Protein AF-A0A7G9BHZ6-F1 (afdb_monomer_lite)

Radius of gyration: 10.65 Å; chains: 1; bounding box: 24×20×26 Å

pLDDT: mean 91.35, std 9.6, range [52.59, 98.06]

Foldseek 3Di:
DPLVVLVVLVVLCVVVVHDCCRSCVLLVHHSVVSVCCSVVNDPDDPSSLVSCCVRVVPDNVVSVVRD

Structure (mmCIF, N/CA/C/O backbone):
data_AF-A0A7G9BHZ6-F1
#
_entry.id   AF-A0A7G9BHZ6-F1
#
loop_
_atom_site.group_PDB
_atom_site.id
_atom_site.type_symbol
_atom_site.label_atom_id
_atom_site.label_alt_id
_atom_site.label_comp_id
_atom_site.label_asym_id
_atom_site.label_entity_id
_atom_site.label_seq_id
_atom_site.pdbx_PDB_ins_code
_atom_site.Cartn_x
_atom_site.Cartn_y
_atom_site.Cartn_z
_atom_site.occupancy
_atom_site.B_iso_or_equiv
_atom_site.auth_seq_id
_atom_site.auth_comp_id
_atom_site.auth_asym_id
_atom_site.auth_atom_id
_atom_site.pdbx_PDB_model_num
ATOM 1 N N . MET A 1 1 ? 11.865 4.458 -6.411 1.00 54.25 1 MET A N 1
ATOM 2 C CA . MET A 1 1 ? 10.491 4.096 -6.818 1.00 54.25 1 MET A CA 1
ATOM 3 C C . MET A 1 1 ? 9.888 5.245 -7.590 1.00 54.25 1 MET A C 1
ATOM 5 O O . MET A 1 1 ? 10.065 6.377 -7.141 1.00 54.25 1 MET A O 1
ATOM 9 N N . PRO A 1 2 ? 9.217 5.023 -8.729 1.00 52.59 2 PRO A N 1
ATOM 10 C CA . PRO A 1 2 ? 8.593 6.135 -9.408 1.00 52.59 2 PRO A CA 1
ATOM 11 C C . PRO A 1 2 ? 7.468 6.638 -8.505 1.00 52.59 2 PRO A C 1
ATOM 13 O O . PRO A 1 2 ? 6.621 5.875 -8.048 1.00 52.59 2 PRO A O 1
ATOM 16 N N . VAL A 1 3 ? 7.474 7.947 -8.277 1.00 60.94 3 VAL A N 1
ATOM 17 C CA . VAL A 1 3 ? 6.468 8.751 -7.562 1.00 60.94 3 VAL A CA 1
ATOM 18 C C . VAL A 1 3 ? 5.019 8.410 -7.977 1.00 60.94 3 VAL A C 1
ATOM 20 O O . VAL A 1 3 ? 4.07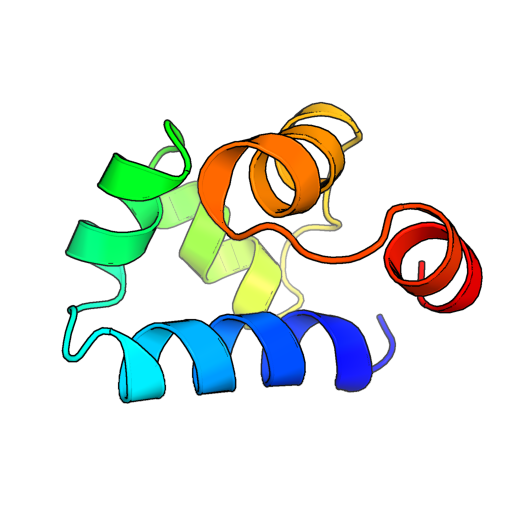5 8.708 -7.261 1.00 60.94 3 VAL A O 1
ATOM 23 N N . MET A 1 4 ? 4.841 7.723 -9.109 1.00 77.94 4 MET A N 1
ATOM 24 C CA . MET A 1 4 ? 3.576 7.270 -9.681 1.00 77.94 4 MET A CA 1
ATOM 25 C C . MET A 1 4 ? 2.790 6.273 -8.814 1.00 77.94 4 MET A C 1
ATOM 27 O O . MET A 1 4 ? 1.605 6.503 -8.597 1.00 77.94 4 MET A O 1
ATOM 31 N N . LEU A 1 5 ? 3.384 5.174 -8.319 1.00 83.75 5 LEU A N 1
ATOM 32 C CA . LEU A 1 5 ? 2.585 4.148 -7.620 1.00 83.75 5 LEU A CA 1
ATOM 33 C C . LEU A 1 5 ? 2.126 4.635 -6.239 1.00 83.75 5 LEU A C 1
ATOM 35 O O . LEU A 1 5 ? 0.971 4.440 -5.870 1.00 83.75 5 LEU A O 1
ATOM 39 N N . SER A 1 6 ? 3.003 5.315 -5.495 1.00 88.25 6 SER A N 1
ATOM 40 C CA . SER A 1 6 ? 2.632 5.954 -4.230 1.00 88.25 6 SER A CA 1
ATOM 41 C C . SER A 1 6 ? 1.586 7.050 -4.438 1.00 88.25 6 SER A C 1
ATOM 43 O O . SER A 1 6 ? 0.611 7.075 -3.694 1.00 88.25 6 SER A O 1
ATOM 45 N N . ALA A 1 7 ? 1.711 7.878 -5.483 1.00 89.44 7 ALA A N 1
ATOM 46 C CA . ALA A 1 7 ? 0.700 8.884 -5.819 1.00 89.44 7 ALA A CA 1
ATOM 47 C C . ALA A 1 7 ? -0.671 8.264 -6.134 1.00 89.44 7 ALA A C 1
ATOM 49 O O . ALA A 1 7 ? -1.689 8.788 -5.698 1.00 89.44 7 ALA A O 1
ATOM 50 N N . VAL A 1 8 ? -0.721 7.122 -6.829 1.00 91.25 8 VAL A N 1
ATOM 51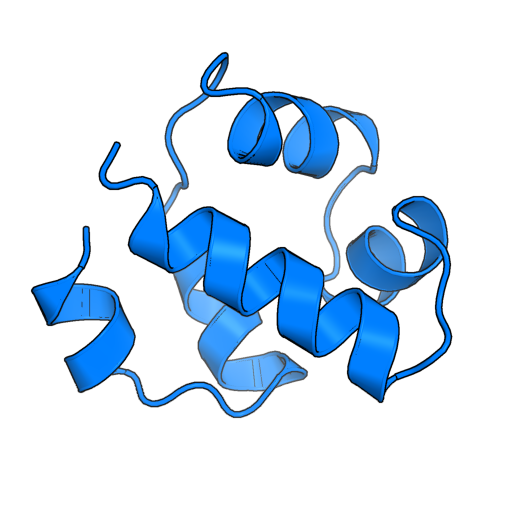 C CA . VAL A 1 8 ? -1.985 6.405 -7.086 1.00 91.25 8 VAL A CA 1
ATOM 52 C C . VAL A 1 8 ? -2.610 5.904 -5.784 1.00 91.25 8 VAL A C 1
ATOM 54 O O . VAL A 1 8 ? -3.821 6.008 -5.593 1.00 91.25 8 VAL A O 1
ATOM 57 N N . VAL A 1 9 ? -1.793 5.386 -4.865 1.00 92.75 9 VAL A N 1
ATOM 58 C CA . VAL A 1 9 ? -2.260 4.934 -3.548 1.00 92.75 9 VAL A CA 1
ATOM 59 C C . VAL A 1 9 ? -2.763 6.111 -2.705 1.00 92.75 9 VAL A C 1
ATOM 61 O O . VAL A 1 9 ? -3.788 5.980 -2.034 1.00 92.75 9 VAL A O 1
ATOM 64 N N . GLU A 1 10 ? -2.097 7.266 -2.755 1.00 92.94 10 GLU A N 1
ATOM 65 C CA . GLU A 1 10 ? -2.557 8.481 -2.076 1.00 92.94 10 GLU A CA 1
ATOM 66 C C . GLU A 1 10 ? -3.840 9.048 -2.686 1.00 92.94 10 GLU A C 1
ATOM 68 O O . GLU A 1 10 ? -4.770 9.350 -1.941 1.00 92.94 10 GLU A O 1
ATOM 73 N N . ALA A 1 11 ? -3.957 9.086 -4.013 1.00 93.62 11 ALA A N 1
ATOM 74 C CA . ALA A 1 11 ? -5.190 9.488 -4.684 1.00 93.62 11 ALA A CA 1
ATOM 75 C C . ALA A 1 11 ? -6.364 8.575 -4.292 1.00 93.62 11 ALA A C 1
ATOM 77 O O . ALA A 1 11 ? -7.447 9.057 -3.972 1.00 93.62 11 ALA A O 1
ATOM 78 N N . LYS A 1 12 ? -6.142 7.254 -4.215 1.00 93.94 12 LYS A N 1
ATOM 79 C CA . LYS A 1 12 ? -7.163 6.302 -3.748 1.00 93.94 12 LYS A CA 1
ATOM 80 C C . LYS A 1 12 ? -7.544 6.511 -2.286 1.00 93.94 12 LYS A C 1
ATOM 82 O O . LYS A 1 12 ? -8.710 6.365 -1.933 1.00 93.94 12 LYS A O 1
ATOM 87 N N . LYS A 1 13 ? -6.584 6.860 -1.425 1.00 95.62 13 LYS A N 1
ATOM 88 C CA . LYS A 1 13 ? -6.851 7.219 -0.024 1.00 95.62 13 LYS A CA 1
ATOM 89 C C . LYS A 1 13 ? -7.825 8.402 0.061 1.00 95.62 13 LYS A C 1
ATOM 91 O O . LYS A 1 13 ? -8.760 8.358 0.858 1.00 95.62 13 LYS A O 1
ATOM 96 N N . GLU A 1 14 ? -7.579 9.439 -0.739 1.00 96.38 14 GLU A N 1
ATOM 97 C CA . GLU A 1 14 ? -8.397 10.654 -0.793 1.00 96.38 14 GLU A CA 1
ATOM 98 C C . GLU A 1 14 ? -9.780 10.385 -1.394 1.00 96.38 14 GLU A C 1
ATOM 100 O O . GLU A 1 14 ? -10.777 10.755 -0.781 1.00 96.38 14 GLU A O 1
ATOM 105 N N . GLU A 1 15 ? -9.853 9.660 -2.515 1.00 95.44 15 GLU A N 1
ATOM 106 C CA . GLU A 1 15 ? -11.105 9.234 -3.164 1.00 95.44 15 GLU A CA 1
ATOM 107 C C . GLU A 1 15 ? -12.015 8.448 -2.208 1.00 95.44 15 GLU A C 1
ATOM 109 O O . GLU A 1 15 ? -13.227 8.646 -2.186 1.00 95.44 15 GLU A O 1
ATOM 114 N N . LEU A 1 16 ? -11.428 7.579 -1.379 1.00 95.56 16 LEU A N 1
ATOM 115 C CA . LEU A 1 16 ? -12.153 6.783 -0.387 1.00 95.56 16 LEU A CA 1
ATOM 116 C C . LEU A 1 16 ? -12.469 7.552 0.907 1.00 95.56 16 LEU A C 1
ATOM 118 O O . LEU A 1 16 ? -13.185 7.027 1.759 1.00 95.56 16 LEU A O 1
ATOM 122 N N . GLY A 1 17 ? -11.914 8.753 1.103 1.00 97.31 17 GLY A N 1
ATOM 123 C CA . GLY A 1 17 ? -12.099 9.540 2.326 1.00 97.31 17 GLY A CA 1
ATOM 124 C C . GLY A 1 17 ? -11.553 8.865 3.591 1.00 97.31 17 GLY A C 1
ATOM 125 O O . GLY A 1 17 ? -12.076 9.079 4.686 1.00 97.31 17 GLY A O 1
ATOM 126 N N . VAL A 1 18 ? -10.520 8.024 3.468 1.00 97.44 18 VAL A N 1
ATOM 127 C CA . VAL A 1 18 ? -9.966 7.251 4.593 1.00 97.44 18 VAL A CA 1
ATOM 128 C C . VAL A 1 18 ? -8.640 7.818 5.092 1.00 97.44 18 VAL A C 1
ATOM 130 O O . VAL A 1 18 ? -7.867 8.438 4.369 1.00 97.44 18 VAL A O 1
ATOM 133 N N . THR A 1 19 ? -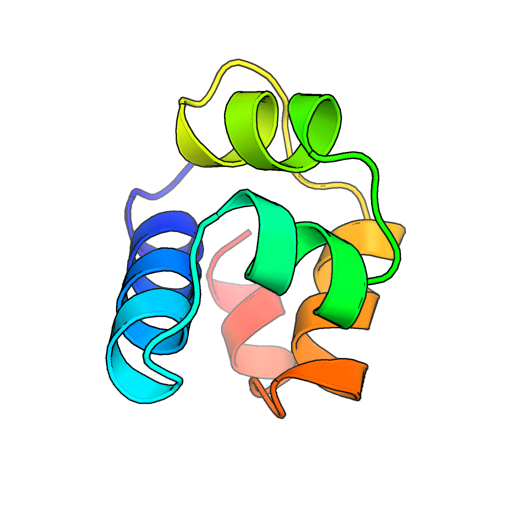8.312 7.551 6.355 1.00 97.62 19 THR A N 1
ATOM 134 C CA . THR A 1 19 ? -6.955 7.810 6.859 1.00 97.62 19 THR A CA 1
ATOM 135 C C . THR A 1 19 ? -5.963 6.806 6.268 1.00 97.62 19 THR A C 1
ATOM 137 O O . THR A 1 19 ? -6.342 5.710 5.856 1.00 97.62 19 THR A O 1
ATOM 140 N N . GLN A 1 20 ? -4.662 7.104 6.317 1.00 96.06 20 GLN A N 1
ATOM 141 C CA . GLN A 1 20 ? -3.631 6.135 5.920 1.00 96.06 20 GLN A CA 1
ATOM 142 C C . GLN A 1 20 ? -3.705 4.836 6.745 1.00 96.06 20 GLN A C 1
ATOM 144 O O . GLN A 1 20 ? -3.486 3.749 6.218 1.00 96.06 20 GLN A O 1
ATOM 149 N N . LYS A 1 21 ? -4.074 4.924 8.032 1.00 97.44 21 LYS A N 1
ATOM 150 C CA . LYS A 1 21 ? -4.334 3.743 8.871 1.00 97.44 21 LYS A CA 1
ATOM 151 C C . LYS A 1 21 ? -5.539 2.948 8.358 1.00 97.44 21 LYS A C 1
ATOM 153 O O . LYS A 1 21 ? -5.465 1.727 8.298 1.00 97.44 21 LYS A O 1
ATOM 158 N N . GLY A 1 22 ? -6.616 3.631 7.971 1.00 97.94 22 GLY A N 1
ATOM 159 C CA . GLY A 1 22 ? -7.793 3.006 7.363 1.00 97.94 22 GLY A CA 1
ATOM 160 C C . GLY A 1 22 ? -7.461 2.302 6.048 1.00 97.94 22 GLY A C 1
ATOM 161 O O . GLY A 1 22 ? -7.835 1.148 5.861 1.00 97.94 22 GLY A O 1
ATOM 162 N N . LEU A 1 23 ? -6.670 2.943 5.185 1.00 97.94 23 LEU A N 1
ATOM 163 C CA . LEU A 1 23 ? -6.202 2.330 3.945 1.00 97.94 23 LEU A CA 1
ATOM 164 C C . LEU A 1 23 ? -5.339 1.089 4.205 1.00 97.94 23 LEU A C 1
ATOM 166 O O . LEU A 1 23 ? -5.505 0.076 3.533 1.00 97.94 23 LEU A O 1
ATOM 170 N N . ALA A 1 24 ? -4.458 1.128 5.209 1.00 97.75 24 ALA A N 1
ATOM 171 C CA . ALA A 1 24 ? -3.674 -0.042 5.601 1.00 97.75 24 ALA A CA 1
ATOM 172 C C . ALA A 1 24 ? -4.574 -1.223 6.007 1.00 97.75 24 ALA A C 1
ATOM 174 O O . ALA A 1 24 ? -4.324 -2.351 5.583 1.00 97.75 24 ALA A O 1
ATOM 175 N N . SER A 1 25 ? -5.658 -0.956 6.747 1.00 98.06 25 SER A N 1
ATOM 176 C CA . SER A 1 25 ? -6.665 -1.969 7.084 1.00 98.06 25 SER A CA 1
ATOM 177 C C . SER A 1 25 ? -7.365 -2.536 5.844 1.00 98.06 25 SER A C 1
ATOM 179 O O . SER A 1 25 ? -7.501 -3.751 5.741 1.00 98.06 25 SER A O 1
ATOM 181 N N . ILE A 1 26 ? -7.755 -1.691 4.879 1.00 97.38 26 ILE A N 1
ATOM 182 C CA . ILE A 1 26 ? -8.367 -2.124 3.604 1.00 97.38 26 ILE A CA 1
ATOM 183 C C . ILE A 1 26 ? -7.416 -3.042 2.824 1.00 97.38 26 ILE A C 1
ATOM 185 O O . ILE A 1 26 ? -7.821 -4.086 2.312 1.00 97.38 26 ILE A O 1
ATOM 189 N N . LEU A 1 27 ? -6.136 -2.672 2.774 1.00 96.88 27 LEU A N 1
ATOM 190 C CA . LEU A 1 27 ? -5.085 -3.423 2.089 1.00 96.88 27 LEU A CA 1
ATOM 191 C C . LEU A 1 27 ? -4.632 -4.678 2.850 1.00 96.88 27 LEU A C 1
ATOM 193 O O . LEU A 1 27 ? -3.848 -5.455 2.306 1.00 96.88 27 LEU A O 1
ATOM 197 N N . GLY A 1 28 ? -5.092 -4.883 4.089 1.00 97.12 28 GLY A N 1
ATOM 198 C CA . GLY A 1 28 ? -4.694 -6.013 4.928 1.00 97.12 28 GLY A CA 1
ATOM 199 C C . GLY A 1 28 ? -3.218 -5.981 5.339 1.00 97.12 28 GLY A C 1
ATOM 200 O O . GLY A 1 28 ? -2.597 -7.031 5.488 1.00 97.12 28 GLY A O 1
ATOM 201 N N . ILE A 1 29 ? -2.631 -4.790 5.492 1.00 96.50 29 ILE A N 1
ATOM 202 C CA . ILE A 1 29 ? -1.219 -4.606 5.857 1.00 96.50 29 ILE A CA 1
ATOM 203 C C . ILE A 1 29 ? -1.074 -3.745 7.112 1.00 96.50 29 ILE A C 1
ATOM 205 O O . ILE A 1 29 ? -1.946 -2.958 7.469 1.00 96.50 29 ILE A O 1
ATOM 209 N N . GLY A 1 30 ? 0.077 -3.844 7.778 1.00 97.19 30 GLY A N 1
ATOM 210 C CA . GLY A 1 30 ? 0.391 -2.957 8.896 1.00 97.19 30 GLY A CA 1
ATOM 211 C C . GLY A 1 30 ? 0.546 -1.499 8.446 1.00 97.19 30 GLY A C 1
ATOM 212 O O . GLY A 1 30 ? 1.243 -1.216 7.470 1.00 97.19 30 GLY A O 1
ATOM 213 N N . ALA A 1 31 ? -0.021 -0.557 9.205 1.00 96.69 31 ALA A N 1
ATOM 214 C CA . ALA A 1 31 ? 0.157 0.879 8.964 1.00 96.69 31 ALA A CA 1
ATOM 215 C C . ALA A 1 31 ? 1.639 1.324 8.879 1.00 96.69 31 ALA A C 1
ATOM 217 O O . ALA A 1 31 ? 1.948 2.143 8.008 1.00 96.69 31 ALA A O 1
ATOM 218 N N . PRO A 1 32 ? 2.585 0.764 9.674 1.00 97.50 32 PRO A N 1
ATOM 219 C CA . PRO A 1 32 ? 4.009 1.055 9.502 1.00 97.50 32 PRO A CA 1
ATOM 220 C C . PRO A 1 32 ? 4.545 0.624 8.133 1.00 97.50 32 PRO A C 1
ATOM 222 O O . PRO A 1 32 ? 5.284 1.382 7.510 1.00 97.50 32 PRO A O 1
ATOM 225 N N . LYS A 1 33 ? 4.128 -0.551 7.631 1.00 96.06 33 LYS A N 1
ATOM 226 C CA . LYS A 1 33 ? 4.527 -1.057 6.307 1.00 96.06 33 LYS A CA 1
ATOM 227 C C . LYS A 1 33 ? 4.060 -0.105 5.207 1.00 96.06 33 LYS A C 1
ATOM 229 O O . LYS A 1 33 ? 4.871 0.285 4.375 1.00 96.06 33 LYS A O 1
ATOM 234 N N . LEU A 1 34 ? 2.791 0.311 5.239 1.00 96.44 34 LEU A N 1
ATOM 235 C CA . LEU A 1 34 ? 2.258 1.275 4.270 1.00 96.44 34 LEU A CA 1
ATOM 236 C C . LEU A 1 34 ? 3.028 2.602 4.315 1.00 96.44 34 LEU A C 1
ATOM 238 O O . LEU A 1 34 ? 3.426 3.114 3.277 1.00 96.44 34 LEU A O 1
ATOM 242 N N . SER A 1 35 ? 3.292 3.129 5.514 1.00 95.69 35 SER A N 1
ATOM 243 C CA . SER A 1 35 ? 4.047 4.377 5.681 1.00 95.69 35 SER A CA 1
ATOM 244 C C . SER A 1 35 ? 5.461 4.291 5.110 1.00 95.69 35 SER A C 1
ATOM 246 O O . SER A 1 35 ? 5.908 5.205 4.423 1.00 95.69 35 SER A O 1
ATOM 248 N N . GLN A 1 36 ? 6.172 3.191 5.359 1.00 95.56 36 GLN A N 1
ATOM 249 C CA . GLN A 1 36 ? 7.513 3.003 4.812 1.00 95.56 36 GLN A CA 1
ATOM 250 C C . GLN A 1 36 ? 7.504 2.933 3.282 1.00 95.56 36 GLN A C 1
ATOM 252 O O . GLN A 1 36 ? 8.403 3.499 2.668 1.00 95.56 36 GLN A O 1
ATOM 257 N N . ILE A 1 37 ? 6.489 2.300 2.682 1.00 93.50 37 ILE A N 1
ATOM 258 C CA . ILE A 1 37 ? 6.334 2.231 1.222 1.00 93.50 37 ILE A CA 1
ATOM 259 C C . ILE A 1 37 ? 6.069 3.619 0.633 1.00 93.50 37 ILE A C 1
ATOM 261 O O . ILE A 1 37 ? 6.799 4.054 -0.253 1.00 93.50 37 ILE A O 1
ATOM 265 N N . LEU A 1 38 ? 5.085 4.353 1.164 1.00 92.25 38 LEU A N 1
ATOM 266 C CA . LEU A 1 38 ? 4.726 5.685 0.656 1.00 92.25 38 LEU A CA 1
ATOM 267 C C . LEU A 1 38 ? 5.872 6.698 0.779 1.00 92.25 38 LEU A C 1
ATOM 269 O O . LEU A 1 38 ? 6.054 7.531 -0.101 1.00 92.25 38 LEU A O 1
ATOM 273 N N . ASN A 1 39 ? 6.686 6.585 1.831 1.00 92.44 39 ASN A N 1
ATOM 274 C CA . ASN A 1 39 ? 7.838 7.462 2.062 1.00 92.44 39 ASN A CA 1
ATOM 275 C C . ASN A 1 39 ? 9.137 6.978 1.398 1.00 92.44 39 ASN A C 1
ATOM 277 O O . ASN A 1 39 ? 10.206 7.511 1.690 1.00 92.44 39 ASN A O 1
ATOM 281 N N . GLY A 1 40 ? 9.091 5.928 0.577 1.00 90.19 40 GLY A N 1
A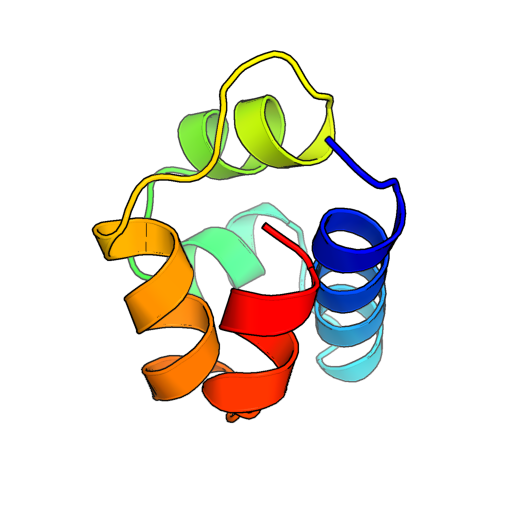TOM 282 C CA . GLY A 1 40 ? 10.274 5.430 -0.123 1.00 90.19 40 GLY A CA 1
ATOM 283 C C . GLY A 1 40 ? 11.292 4.680 0.746 1.00 90.19 40 GLY A C 1
ATOM 284 O O . GLY A 1 40 ? 12.368 4.344 0.270 1.00 90.19 40 GLY A O 1
ATOM 285 N N . LYS A 1 41 ? 10.976 4.410 2.019 1.00 92.44 41 LYS A N 1
ATOM 286 C CA . LYS A 1 41 ? 11.859 3.718 2.978 1.00 92.44 41 LYS A CA 1
ATOM 287 C C . LYS A 1 41 ? 11.830 2.195 2.836 1.00 92.44 41 LYS A C 1
ATOM 289 O O . LYS A 1 41 ? 12.651 1.513 3.445 1.00 92.44 41 LYS A O 1
ATOM 294 N N . ARG A 1 42 ? 10.850 1.658 2.109 1.00 92.56 42 ARG A N 1
ATOM 295 C CA . ARG A 1 42 ? 10.687 0.228 1.840 1.00 92.56 42 ARG A CA 1
ATOM 296 C C . ARG A 1 42 ? 10.099 0.036 0.452 1.00 92.56 42 ARG A C 1
ATOM 298 O O . ARG A 1 42 ? 9.084 0.651 0.148 1.00 92.56 42 ARG A O 1
ATOM 305 N N . ASP A 1 43 ? 10.671 -0.866 -0.333 1.00 91.06 43 ASP A N 1
ATOM 306 C CA . ASP A 1 43 ? 10.083 -1.226 -1.620 1.00 91.06 43 ASP A CA 1
ATOM 307 C C . ASP A 1 43 ? 8.795 -2.056 -1.443 1.00 91.06 43 ASP A C 1
ATOM 309 O O . ASP A 1 43 ? 8.689 -2.872 -0.513 1.00 91.06 43 ASP A O 1
ATOM 313 N N . PRO A 1 44 ? 7.785 -1.852 -2.305 1.00 91.81 44 PRO A N 1
ATOM 314 C CA . PRO A 1 44 ? 6.572 -2.645 -2.311 1.00 91.81 44 PRO A CA 1
ATOM 315 C C . PRO A 1 44 ? 6.884 -4.093 -2.695 1.00 91.81 44 PRO A C 1
ATOM 317 O O . PRO A 1 44 ? 7.525 -4.372 -3.702 1.00 91.81 44 PRO A O 1
ATOM 320 N N . ASP A 1 45 ? 6.391 -5.029 -1.887 1.00 93.25 45 ASP A N 1
ATOM 321 C CA . ASP A 1 45 ? 6.489 -6.457 -2.180 1.00 93.25 45 ASP A CA 1
ATOM 322 C C . ASP A 1 45 ? 5.289 -6.952 -2.996 1.00 93.25 45 ASP A C 1
ATOM 324 O O . ASP A 1 45 ? 4.243 -6.308 -3.074 1.00 93.25 45 ASP A O 1
ATOM 328 N N . VAL A 1 46 ? 5.409 -8.151 -3.569 1.00 93.56 46 VAL A N 1
ATOM 329 C CA . VAL A 1 46 ? 4.340 -8.783 -4.364 1.00 93.56 46 VAL A CA 1
ATOM 330 C C . VAL A 1 46 ? 3.020 -8.866 -3.588 1.00 93.56 46 VAL A C 1
ATOM 332 O O . VAL A 1 46 ? 1.951 -8.746 -4.179 1.00 93.56 46 VAL A O 1
ATOM 335 N N . GLY A 1 47 ? 3.071 -9.050 -2.264 1.00 94.94 47 GLY A N 1
ATOM 336 C CA . GLY A 1 47 ? 1.876 -9.071 -1.419 1.00 94.94 47 GLY A CA 1
ATOM 337 C C . GLY A 1 47 ? 1.149 -7.726 -1.400 1.00 94.94 47 GLY A C 1
ATOM 338 O O . GLY A 1 47 ? -0.070 -7.686 -1.546 1.00 94.94 47 GLY A O 1
ATOM 339 N N . PHE A 1 48 ? 1.895 -6.628 -1.273 1.00 95.19 48 PHE A N 1
ATOM 340 C CA . PHE A 1 48 ? 1.357 -5.275 -1.391 1.00 95.19 48 PHE A CA 1
ATOM 341 C C . PHE A 1 48 ? 0.785 -5.007 -2.787 1.00 95.19 48 PHE A C 1
ATOM 343 O O . PHE A 1 48 ? -0.346 -4.554 -2.909 1.00 95.19 48 PHE A O 1
ATOM 350 N N . LEU A 1 49 ? 1.520 -5.344 -3.849 1.00 94.31 49 LEU A N 1
ATOM 351 C CA . LEU A 1 49 ? 1.053 -5.133 -5.224 1.00 94.31 49 LEU A CA 1
ATOM 352 C C . LEU A 1 49 ? -0.239 -5.917 -5.515 1.00 94.31 49 LEU A C 1
ATOM 354 O O . LEU A 1 49 ? -1.183 -5.383 -6.094 1.00 94.31 49 LEU A O 1
ATOM 358 N N . LYS A 1 50 ? -0.333 -7.164 -5.037 1.00 95.38 50 LYS A N 1
ATOM 359 C CA . LYS A 1 50 ? -1.562 -7.966 -5.123 1.00 95.38 50 LYS A CA 1
ATOM 360 C C . LYS A 1 50 ? -2.727 -7.327 -4.374 1.00 95.38 50 LYS A C 1
ATOM 362 O O . LYS A 1 50 ? -3.847 -7.369 -4.879 1.00 95.38 50 LYS A O 1
ATOM 367 N N . SER A 1 51 ? -2.494 -6.735 -3.200 1.00 96.31 51 SER A N 1
ATOM 368 C CA . SER A 1 51 ? -3.576 -6.098 -2.447 1.00 96.31 51 SER A CA 1
ATOM 369 C C . SER A 1 51 ? -4.086 -4.827 -3.124 1.00 96.31 51 SER A C 1
ATOM 371 O O . SER A 1 51 ? -5.290 -4.589 -3.089 1.00 96.31 51 SER A O 1
ATOM 373 N N . LEU A 1 52 ? -3.235 -4.072 -3.827 1.00 95.12 52 LEU A N 1
ATOM 374 C CA . LEU A 1 52 ? -3.674 -2.944 -4.661 1.00 95.12 52 LEU A CA 1
ATOM 375 C C . LEU A 1 52 ? -4.682 -3.384 -5.730 1.00 95.12 52 LEU A C 1
ATOM 377 O O . LEU A 1 52 ? -5.755 -2.794 -5.849 1.00 95.12 52 LEU A O 1
ATOM 381 N N . HIS A 1 53 ? -4.378 -4.460 -6.455 1.00 95.50 53 HIS A N 1
ATOM 382 C CA . HIS A 1 53 ? -5.295 -5.005 -7.451 1.00 95.50 53 HIS A CA 1
ATOM 383 C C . HIS A 1 53 ? -6.584 -5.542 -6.812 1.00 95.50 53 HIS A C 1
ATOM 385 O O . HIS A 1 53 ? -7.687 -5.144 -7.174 1.00 95.50 53 HIS A O 1
ATOM 391 N N . GLN A 1 54 ? -6.454 -6.408 -5.806 1.00 96.62 54 GLN A N 1
ATOM 392 C CA . GLN A 1 54 ? -7.589 -7.134 -5.229 1.00 96.62 54 GLN A CA 1
ATOM 393 C C . GLN A 1 54 ? -8.516 -6.268 -4.368 1.00 96.62 54 GLN A C 1
ATOM 395 O O . GLN A 1 54 ? -9.688 -6.606 -4.219 1.00 96.62 54 GLN A O 1
ATOM 400 N N . LYS A 1 55 ? -7.996 -5.210 -3.734 1.00 96.31 55 LYS A N 1
ATOM 401 C CA . LYS A 1 55 ? -8.751 -4.387 -2.774 1.00 96.31 55 LYS A CA 1
ATOM 402 C C . LYS A 1 55 ? -9.119 -3.016 -3.314 1.00 96.31 55 LYS A C 1
ATOM 404 O O . LYS A 1 55 ? -10.143 -2.485 -2.902 1.00 96.31 55 LYS A O 1
ATOM 409 N N . LEU A 1 56 ? -8.305 -2.451 -4.205 1.00 94.00 56 LEU A N 1
ATOM 410 C CA . LEU A 1 56 ? -8.546 -1.125 -4.781 1.00 94.00 56 LEU A CA 1
ATOM 411 C C . LEU A 1 56 ? -8.928 -1.178 -6.265 1.00 94.00 56 LEU A C 1
ATOM 413 O O . LEU A 1 56 ? -9.198 -0.130 -6.847 1.00 94.00 56 LEU A O 1
ATOM 417 N N . GLY A 1 57 ? -8.945 -2.367 -6.881 1.00 93.06 57 GLY A N 1
ATOM 418 C CA . GLY A 1 57 ? -9.311 -2.540 -8.288 1.00 93.06 57 GLY A CA 1
ATOM 419 C C . GLY A 1 57 ? -8.316 -1.909 -9.261 1.00 93.06 57 GLY A C 1
ATOM 420 O O . GLY A 1 57 ? -8.680 -1.612 -10.395 1.00 93.06 57 GLY A O 1
ATOM 421 N N . ILE A 1 58 ? -7.077 -1.661 -8.825 1.00 92.69 58 ILE A N 1
ATOM 422 C CA . ILE A 1 58 ? -6.040 -1.088 -9.687 1.00 92.69 58 ILE A CA 1
ATOM 423 C C . ILE A 1 58 ? -5.640 -2.146 -10.717 1.00 92.69 58 ILE A C 1
ATOM 425 O O . ILE A 1 58 ? -5.401 -3.304 -10.366 1.00 92.69 58 ILE A O 1
ATOM 429 N N . ASP A 1 59 ? -5.584 -1.755 -11.988 1.00 92.75 59 ASP A N 1
ATOM 430 C CA . ASP A 1 59 ? -5.232 -2.668 -13.070 1.00 92.75 59 ASP A CA 1
ATOM 431 C C . ASP A 1 59 ? -3.848 -3.306 -12.847 1.00 92.75 59 ASP A C 1
ATOM 433 O O . ASP A 1 59 ? -2.883 -2.646 -12.455 1.00 92.75 59 ASP A O 1
ATOM 437 N N . GLY A 1 60 ? -3.765 -4.618 -13.071 1.00 90.75 60 GLY A N 1
ATOM 438 C CA . GLY A 1 60 ? -2.544 -5.383 -12.830 1.00 90.75 60 GLY A CA 1
ATOM 439 C C . GLY A 1 60 ? -1.414 -5.005 -13.785 1.00 90.75 60 GLY A C 1
ATOM 440 O O . GLY A 1 60 ? -0.267 -4.921 -13.352 1.00 90.75 60 GLY A O 1
ATOM 441 N N . ASN A 1 61 ? -1.727 -4.722 -15.053 1.00 91.12 61 ASN A N 1
ATOM 442 C CA . ASN A 1 61 ? -0.722 -4.296 -16.026 1.00 91.12 61 ASN A CA 1
ATOM 443 C C . ASN A 1 61 ? -0.209 -2.899 -15.678 1.00 91.12 61 ASN A C 1
ATOM 445 O O . ASN A 1 61 ? 0.999 -2.687 -15.664 1.00 91.12 61 ASN A O 1
ATOM 449 N N . PHE A 1 62 ? -1.099 -1.990 -15.268 1.00 89.62 62 PHE A N 1
ATOM 450 C CA . PHE A 1 62 ? -0.703 -0.681 -14.749 1.00 89.62 62 PHE A CA 1
ATOM 451 C C . PHE A 1 62 ? 0.273 -0.799 -13.571 1.00 89.62 62 PHE A C 1
ATOM 453 O O . PHE A 1 62 ? 1.256 -0.066 -13.512 1.00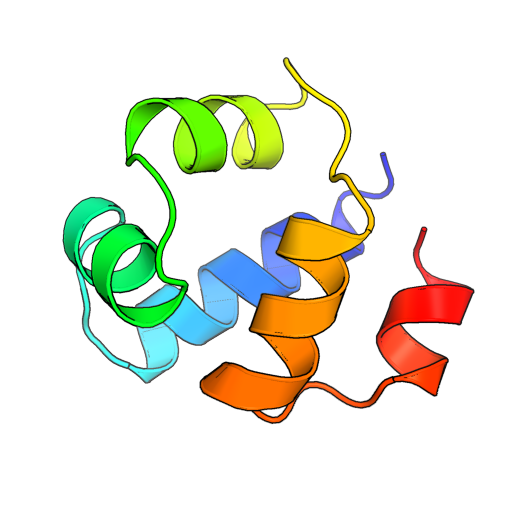 89.62 62 PHE A O 1
ATOM 460 N N . ILE A 1 63 ? 0.036 -1.724 -12.634 1.00 89.50 63 ILE A N 1
ATOM 461 C CA . ILE A 1 63 ? 0.965 -1.958 -11.521 1.00 89.50 63 ILE A CA 1
ATOM 462 C C . ILE A 1 63 ? 2.325 -2.430 -12.047 1.00 89.50 63 ILE A C 1
ATOM 464 O O . ILE A 1 63 ? 3.344 -1.892 -11.629 1.00 89.50 63 ILE A O 1
ATOM 468 N N . LEU A 1 64 ? 2.345 -3.398 -12.969 1.00 87.19 64 LEU A N 1
ATOM 469 C CA . LEU A 1 64 ? 3.576 -3.979 -13.517 1.00 87.19 64 LEU A CA 1
ATOM 470 C C . LEU A 1 64 ? 4.404 -2.990 -14.351 1.00 87.19 64 LEU A C 1
ATOM 472 O O . LEU A 1 64 ? 5.627 -3.052 -14.325 1.00 87.19 64 LEU A O 1
ATOM 476 N N . GLU A 1 65 ? 3.766 -2.057 -15.054 1.00 85.31 65 GLU A N 1
ATOM 477 C CA . GLU A 1 65 ? 4.449 -1.007 -15.825 1.00 85.31 65 GLU A CA 1
ATOM 478 C C . GLU A 1 65 ? 5.097 0.076 -14.948 1.00 85.31 65 GLU A C 1
ATOM 480 O O . GLU A 1 65 ? 5.889 0.888 -15.435 1.00 85.31 65 GLU A O 1
ATOM 485 N N . LYS A 1 66 ? 4.712 0.152 -13.668 1.00 72.56 6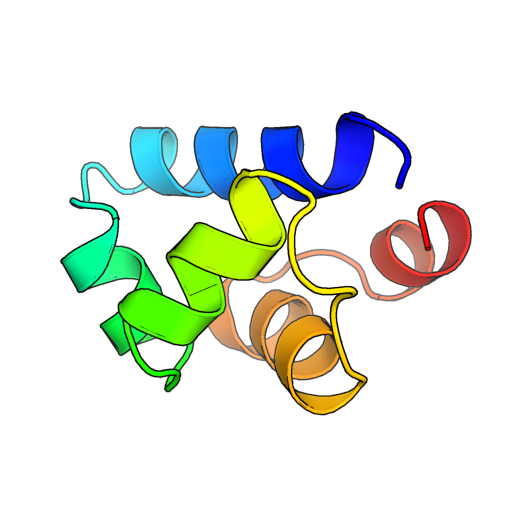6 LYS A N 1
ATOM 486 C CA . LYS A 1 66 ? 5.105 1.220 -12.736 1.00 72.56 66 LYS A CA 1
ATOM 487 C C . LYS A 1 66 ? 5.979 0.736 -11.578 1.00 72.56 66 LYS A C 1
ATOM 489 O O . LYS A 1 66 ? 6.299 1.556 -10.715 1.00 72.56 66 LYS A O 1
ATOM 494 N N . VAL A 1 67 ? 6.336 -0.547 -11.531 1.00 63.75 67 VAL A N 1
ATOM 495 C CA . VAL A 1 67 ? 7.237 -1.131 -10.517 1.00 63.75 67 VAL A CA 1
ATOM 496 C C . VAL A 1 67 ? 8.672 -1.224 -11.003 1.00 63.75 67 VAL A C 1
ATOM 498 O O . VAL A 1 67 ? 8.885 -1.420 -12.216 1.00 63.75 67 VAL A O 1
#

Secondary structure (DSSP, 8-state):
--HHHHHHHHHHHHHTT--HHHHHHHTTS-HHHHHHHHTTSSPPPHHHHHHHHHHH---HHHHHHT-

Sequence (67 aa):
MPVMLSAVVEAKKEELGVTQKGLASILGIGAPKLSQILNGKRDPDVGFLKSLHQKLGIDGNFILEKV